Protein AF-A0A8S3QNE4-F1 (afdb_monomer_lite)

Structure (mmCIF, N/CA/C/O backbone):
data_AF-A0A8S3QNE4-F1
#
_entry.id   AF-A0A8S3QNE4-F1
#
loop_
_atom_site.group_PDB
_atom_site.id
_atom_site.type_symbol
_atom_site.label_atom_id
_atom_site.label_alt_id
_atom_site.label_comp_id
_atom_site.label_asym_id
_atom_site.label_entity_id
_atom_site.label_seq_id
_atom_site.pdbx_PDB_ins_code
_atom_site.Cartn_x
_atom_site.Cartn_y
_atom_site.Cartn_z
_atom_site.occupancy
_atom_site.B_iso_or_equiv
_atom_site.auth_seq_id
_atom_site.auth_comp_id
_atom_site.auth_asym_id
_atom_site.auth_atom_id
_atom_site.pdbx_PDB_model_num
ATOM 1 N N . MET A 1 1 ? 30.516 -30.719 -19.298 1.00 47.44 1 MET A N 1
ATOM 2 C CA . MET A 1 1 ? 30.189 -29.264 -19.268 1.00 47.44 1 MET A CA 1
ATOM 3 C C . MET A 1 1 ? 28.788 -28.913 -19.798 1.00 47.44 1 MET A C 1
ATOM 5 O O . MET A 1 1 ? 28.388 -27.773 -19.605 1.00 47.44 1 MET A O 1
ATOM 9 N N . MET A 1 2 ? 28.039 -29.810 -20.468 1.00 51.34 2 MET A N 1
ATOM 10 C CA . MET A 1 2 ? 26.638 -29.548 -20.876 1.00 51.34 2 MET A CA 1
ATOM 11 C C . MET A 1 2 ? 25.574 -30.259 -20.016 1.00 51.34 2 MET A C 1
ATOM 13 O O . MET A 1 2 ? 24.407 -29.898 -20.127 1.00 51.34 2 MET A O 1
ATOM 17 N N . GLU A 1 3 ? 25.948 -31.211 -19.156 1.00 54.97 3 GLU A N 1
ATOM 18 C CA . GLU A 1 3 ? 25.001 -31.974 -18.318 1.00 54.97 3 GLU A CA 1
ATOM 19 C C . GLU A 1 3 ? 24.454 -31.177 -17.114 1.00 54.97 3 GLU A C 1
ATOM 21 O O . GLU A 1 3 ? 23.323 -31.393 -16.688 1.00 54.97 3 GLU A O 1
ATOM 26 N N . ASP A 1 4 ? 25.169 -30.143 -16.659 1.00 56.62 4 ASP A N 1
ATOM 27 C CA . ASP A 1 4 ? 24.819 -29.363 -15.459 1.00 56.62 4 ASP A CA 1
ATOM 28 C C . ASP A 1 4 ? 24.066 -28.053 -15.740 1.00 56.62 4 ASP A C 1
ATOM 30 O O . ASP A 1 4 ? 23.982 -27.177 -14.883 1.00 56.62 4 ASP A O 1
ATOM 34 N N . LYS A 1 5 ? 23.476 -27.875 -16.931 1.00 57.50 5 LYS A N 1
ATOM 35 C CA . LYS A 1 5 ? 22.780 -26.620 -17.306 1.00 57.50 5 LYS A CA 1
ATOM 36 C C . LYS A 1 5 ? 21.652 -26.206 -16.347 1.00 57.50 5 LYS A C 1
ATOM 38 O O . LYS A 1 5 ? 21.255 -25.047 -16.344 1.00 57.50 5 LYS A O 1
ATOM 43 N N . HIS A 1 6 ? 21.123 -27.137 -15.558 1.00 60.69 6 HIS A N 1
ATOM 44 C CA . HIS A 1 6 ? 20.074 -26.879 -14.576 1.00 60.69 6 HIS A CA 1
ATOM 45 C C . HIS A 1 6 ? 20.584 -26.170 -13.305 1.00 60.69 6 HIS A C 1
ATOM 47 O O . HIS A 1 6 ? 19.787 -25.482 -12.661 1.00 60.69 6 HIS A O 1
ATOM 53 N N . LEU A 1 7 ? 21.882 -26.308 -12.989 1.00 55.88 7 LEU A N 1
ATOM 54 C CA . LEU A 1 7 ? 22.566 -25.718 -11.827 1.00 55.88 7 LEU A CA 1
ATOM 55 C C . LEU A 1 7 ? 22.978 -24.254 -12.042 1.00 55.88 7 LEU A C 1
ATOM 57 O O . LEU A 1 7 ? 23.244 -23.554 -11.069 1.00 55.88 7 LEU A O 1
ATOM 61 N N . PHE A 1 8 ? 23.026 -23.793 -13.294 1.00 56.03 8 PHE A N 1
ATOM 62 C CA . PHE A 1 8 ? 23.471 -22.448 -13.657 1.00 56.03 8 PHE A CA 1
ATOM 63 C C . PHE A 1 8 ? 22.320 -21.594 -14.197 1.00 56.03 8 PHE A C 1
ATOM 65 O O . PHE A 1 8 ? 21.415 -22.088 -14.885 1.00 56.03 8 PHE A O 1
ATOM 72 N N . ASP A 1 9 ? 22.383 -20.290 -13.928 1.00 55.72 9 ASP A N 1
ATOM 73 C CA . ASP A 1 9 ? 21.472 -19.320 -14.523 1.00 55.72 9 ASP A CA 1
ATOM 74 C C . ASP A 1 9 ? 21.904 -19.003 -15.957 1.00 55.72 9 ASP A C 1
ATOM 76 O O . ASP A 1 9 ? 22.919 -18.367 -16.228 1.00 55.72 9 ASP A O 1
ATOM 80 N N . ALA A 1 10 ? 21.141 -19.548 -16.901 1.00 56.81 10 ALA A N 1
ATOM 81 C CA . ALA A 1 10 ? 21.345 -19.376 -18.326 1.00 56.81 10 ALA A CA 1
ATOM 82 C C . ALA A 1 10 ? 20.609 -18.121 -18.825 1.00 56.81 10 ALA A C 1
ATOM 84 O O . ALA A 1 10 ? 19.445 -17.894 -18.490 1.00 56.81 10 ALA A O 1
ATOM 85 N N . LEU A 1 11 ? 21.289 -17.317 -19.646 1.00 53.50 11 LEU A N 1
ATOM 86 C CA . LEU A 1 11 ? 20.767 -16.060 -20.183 1.00 53.50 11 LEU A CA 1
ATOM 87 C C . LEU A 1 11 ? 19.646 -16.332 -21.189 1.00 53.50 11 LEU A C 1
ATOM 89 O O . LEU A 1 11 ? 19.873 -16.882 -22.265 1.00 53.50 11 LEU A O 1
ATOM 93 N N . SER A 1 12 ? 18.435 -15.880 -20.875 1.00 53.69 12 SER A N 1
ATOM 94 C CA . SER A 1 12 ? 17.264 -16.055 -21.746 1.00 53.69 12 SER A CA 1
ATOM 95 C C . SER A 1 12 ? 17.168 -15.031 -22.892 1.00 53.69 12 SER A C 1
ATOM 97 O O . SER A 1 12 ? 16.228 -15.072 -23.688 1.00 53.69 12 SER A O 1
ATOM 99 N N . ALA A 1 13 ? 18.143 -14.121 -22.946 1.00 50.84 13 ALA A N 1
ATOM 100 C CA . ALA A 1 13 ? 18.126 -12.873 -23.702 1.00 50.84 13 ALA A CA 1
ATOM 101 C C . ALA A 1 13 ? 19.105 -12.799 -24.884 1.00 50.84 13 ALA A C 1
ATOM 103 O O . ALA A 1 13 ? 19.078 -11.851 -25.662 1.00 50.84 13 ALA A O 1
ATOM 104 N N . THR A 1 14 ? 20.007 -13.771 -25.015 1.00 50.78 14 THR A N 1
ATOM 105 C CA . THR A 1 14 ? 20.996 -13.774 -26.104 1.00 50.78 14 THR A CA 1
ATOM 106 C C . THR A 1 14 ? 20.439 -14.475 -27.344 1.00 50.78 14 THR A C 1
ATOM 108 O O . THR A 1 14 ? 19.537 -15.302 -27.231 1.00 50.78 14 THR A O 1
ATOM 111 N N . TRP A 1 15 ? 20.950 -14.125 -28.532 1.00 48.97 15 TRP A N 1
ATOM 112 C CA . TRP A 1 15 ? 20.577 -14.733 -29.818 1.00 48.97 15 TRP A CA 1
ATOM 113 C C . TRP A 1 15 ? 20.455 -16.261 -29.707 1.00 48.97 15 TRP A C 1
ATOM 115 O O . TRP A 1 15 ? 21.289 -16.886 -29.056 1.00 48.97 15 TRP A O 1
ATOM 125 N N . PHE A 1 16 ? 19.473 -16.872 -30.386 1.00 53.19 16 PHE A N 1
ATOM 126 C CA . PHE A 1 16 ? 19.190 -18.324 -30.349 1.00 53.19 16 PHE A CA 1
ATOM 127 C C . PHE A 1 16 ? 20.418 -19.234 -30.578 1.00 53.19 16 PHE A C 1
ATOM 129 O O . PHE A 1 16 ? 20.392 -20.406 -30.214 1.00 53.19 16 PHE A O 1
ATOM 136 N N . ALA A 1 17 ? 21.497 -18.703 -31.161 1.00 52.44 17 ALA A N 1
ATOM 137 C CA . ALA A 1 17 ? 22.757 -19.400 -31.406 1.00 52.44 17 ALA A CA 1
ATOM 138 C C . ALA A 1 17 ? 23.763 -19.361 -30.232 1.00 52.44 17 ALA A C 1
ATOM 140 O O . ALA A 1 17 ? 24.834 -19.963 -30.321 1.00 52.44 17 ALA A O 1
ATOM 141 N N . HIS A 1 18 ? 23.476 -18.650 -29.138 1.00 61.47 18 HIS A N 1
ATOM 142 C CA . HIS A 1 18 ? 24.412 -18.506 -28.027 1.00 61.47 18 HIS A CA 1
ATOM 143 C C . HIS A 1 18 ? 24.433 -19.764 -27.146 1.00 61.47 18 HIS A C 1
ATOM 145 O O . HIS A 1 18 ? 23.400 -20.261 -26.701 1.00 61.47 18 HIS A O 1
ATOM 151 N N . ARG A 1 19 ? 25.635 -20.262 -26.826 1.00 59.56 19 ARG A N 1
ATOM 152 C CA . ARG A 1 19 ? 25.855 -21.512 -26.068 1.00 59.56 19 ARG A CA 1
ATOM 153 C C . ARG A 1 19 ? 25.148 -21.555 -24.702 1.00 59.56 19 ARG A C 1
ATOM 155 O O . ARG A 1 19 ? 24.843 -22.644 -24.212 1.00 59.56 19 ARG A O 1
ATOM 162 N N . LEU A 1 20 ? 24.908 -20.389 -24.099 1.00 58.44 20 LEU A N 1
ATOM 163 C CA . LEU A 1 20 ? 24.240 -20.223 -22.800 1.00 58.44 20 LEU A CA 1
ATOM 164 C C . LEU A 1 20 ? 22.763 -19.806 -22.912 1.00 58.44 20 LEU A C 1
ATOM 166 O O . LEU A 1 20 ? 22.166 -19.464 -21.896 1.00 58.44 20 LEU A O 1
ATOM 170 N N . TYR A 1 21 ? 22.169 -19.823 -24.108 1.00 62.41 21 TYR A N 1
ATOM 171 C CA . TYR A 1 21 ? 20.742 -19.563 -24.278 1.00 62.41 21 TYR A CA 1
ATOM 172 C C . TYR A 1 21 ? 19.909 -20.728 -23.724 1.00 62.41 21 TYR A C 1
ATOM 174 O O . TYR A 1 21 ? 20.104 -21.887 -24.101 1.00 62.41 21 TYR A O 1
ATOM 182 N N . SER A 1 22 ? 18.976 -20.429 -22.819 1.00 64.69 22 SER A N 1
ATOM 183 C CA . SER A 1 22 ? 17.986 -21.393 -22.327 1.00 64.69 22 SER A CA 1
ATOM 184 C C . SER A 1 22 ? 16.737 -20.677 -21.824 1.00 64.69 22 SER A C 1
ATOM 186 O O . SER A 1 22 ? 16.814 -19.727 -21.048 1.00 64.69 22 SER A O 1
ATOM 188 N N . THR A 1 23 ? 15.562 -21.159 -22.224 1.00 64.31 23 THR A N 1
ATOM 189 C CA . THR A 1 23 ? 14.261 -20.668 -21.739 1.00 64.31 23 THR A CA 1
ATOM 190 C C . THR A 1 23 ? 13.778 -21.391 -20.482 1.00 64.31 23 THR A C 1
ATOM 192 O O . THR A 1 23 ? 12.819 -20.940 -19.856 1.00 64.31 23 THR A O 1
ATOM 195 N N . LEU A 1 24 ? 14.465 -22.462 -20.065 1.00 63.59 24 LEU A N 1
ATOM 196 C CA . LEU A 1 24 ? 14.091 -23.302 -18.918 1.00 63.59 24 LEU A CA 1
ATOM 197 C C . LEU A 1 24 ? 14.067 -22.533 -17.584 1.00 63.59 24 LEU A C 1
ATOM 199 O O . LEU A 1 24 ? 13.388 -22.944 -16.648 1.00 63.59 24 LEU A O 1
ATOM 203 N N . ASN A 1 25 ? 14.779 -21.404 -17.497 1.00 61.66 25 ASN A N 1
ATOM 204 C CA . ASN A 1 25 ? 14.987 -20.668 -16.247 1.00 61.66 25 ASN A CA 1
ATOM 205 C C . ASN A 1 25 ? 14.071 -19.445 -16.072 1.00 61.66 25 ASN A C 1
ATOM 207 O O . ASN A 1 25 ? 14.048 -18.877 -14.985 1.00 61.66 25 ASN A O 1
ATOM 211 N N . LYS A 1 26 ? 13.281 -19.052 -17.087 1.00 57.44 26 LYS A N 1
ATOM 212 C CA . LYS A 1 26 ? 12.588 -17.743 -17.138 1.00 57.44 26 LYS A CA 1
ATOM 213 C C . LYS A 1 26 ? 11.616 -17.456 -15.982 1.00 57.44 26 LYS A C 1
ATOM 215 O O . LYS A 1 26 ? 11.228 -16.306 -15.801 1.00 57.44 26 LYS A O 1
ATOM 220 N N . LYS A 1 27 ? 11.183 -18.478 -15.236 1.00 59.25 27 LYS A N 1
ATOM 221 C CA . LYS A 1 27 ? 10.254 -18.366 -14.092 1.00 59.25 27 LYS A CA 1
ATOM 222 C C . LYS A 1 27 ? 10.535 -19.404 -12.993 1.00 59.25 27 LYS A C 1
ATOM 224 O O . LYS A 1 27 ? 9.622 -19.809 -12.279 1.00 59.25 27 LYS A O 1
ATOM 229 N N . GLY A 1 28 ? 11.775 -19.887 -12.893 1.00 58.94 28 GLY A N 1
ATOM 230 C CA . GLY A 1 28 ? 12.157 -20.866 -11.874 1.00 58.94 28 GLY A CA 1
ATOM 231 C C . GLY A 1 28 ? 12.232 -20.232 -10.484 1.00 58.94 28 GLY A C 1
ATOM 232 O O . GLY A 1 28 ? 12.817 -19.166 -10.318 1.00 58.94 28 GLY A O 1
ATOM 233 N N . VAL A 1 29 ? 11.667 -20.893 -9.471 1.00 53.25 29 VAL A N 1
ATOM 234 C CA . VAL A 1 29 ? 11.893 -20.510 -8.069 1.00 53.25 29 VAL A CA 1
ATOM 235 C C . VAL A 1 29 ? 13.399 -20.578 -7.790 1.00 53.25 29 VAL A C 1
ATOM 237 O O . VAL A 1 29 ? 14.035 -21.566 -8.156 1.00 53.25 29 VAL A O 1
ATOM 240 N N . ARG A 1 30 ? 13.951 -19.552 -7.121 1.00 51.47 30 ARG A N 1
ATOM 241 C CA . ARG A 1 30 ? 15.375 -19.454 -6.731 1.00 51.47 30 ARG A CA 1
ATOM 242 C C . ARG A 1 30 ? 16.360 -19.148 -7.879 1.00 51.47 30 ARG A C 1
ATOM 244 O O . ARG A 1 30 ? 17.552 -19.364 -7.690 1.00 51.47 30 ARG A O 1
ATOM 251 N N . LYS A 1 31 ? 15.868 -18.651 -9.022 1.00 66.69 31 LYS A N 1
ATOM 252 C CA . LYS A 1 31 ? 16.671 -18.181 -10.169 1.00 66.69 31 LYS A CA 1
ATOM 253 C C . LYS A 1 31 ? 16.551 -16.672 -10.356 1.00 66.69 31 LYS A C 1
ATOM 255 O O . LYS A 1 31 ? 15.494 -16.109 -10.050 1.00 66.69 31 LYS A O 1
ATOM 260 N N . ASP A 1 32 ? 17.605 -16.039 -10.863 1.00 68.25 32 ASP A N 1
ATOM 261 C CA . ASP A 1 32 ? 17.614 -14.592 -11.060 1.00 68.25 32 ASP A CA 1
ATOM 262 C C . ASP A 1 32 ? 16.611 -14.168 -12.136 1.00 68.25 32 ASP A C 1
ATOM 264 O O . ASP A 1 32 ? 16.528 -14.723 -13.237 1.00 68.25 32 ASP A O 1
ATOM 268 N N . LYS A 1 33 ? 15.803 -13.164 -11.792 1.00 66.50 33 LYS A N 1
ATOM 269 C CA . LYS A 1 33 ? 14.794 -12.616 -12.689 1.00 66.50 33 LYS A CA 1
ATOM 270 C C . LYS A 1 33 ? 15.457 -11.636 -13.649 1.00 66.50 33 LYS A C 1
ATOM 272 O O . LYS A 1 33 ? 15.934 -10.582 -13.242 1.00 66.50 33 LYS A O 1
ATOM 277 N N . ASP A 1 34 ? 15.404 -11.963 -14.930 1.00 68.62 34 ASP A N 1
ATOM 278 C CA . ASP A 1 34 ? 15.811 -11.063 -16.003 1.00 68.62 34 ASP A CA 1
ATOM 279 C C . ASP A 1 34 ? 14.753 -9.955 -16.187 1.00 68.62 34 ASP A C 1
ATOM 281 O O . ASP A 1 34 ? 13.682 -10.178 -16.755 1.00 68.62 34 ASP A O 1
ATOM 285 N N . GLU A 1 35 ? 15.016 -8.778 -15.613 1.00 71.25 35 GLU A N 1
ATOM 286 C CA . GLU A 1 35 ? 14.085 -7.638 -15.565 1.00 71.25 35 GLU A CA 1
ATOM 287 C C . GLU A 1 35 ? 13.919 -6.925 -16.917 1.00 71.25 35 GLU A C 1
ATOM 289 O O . GLU A 1 35 ? 12.838 -6.391 -17.183 1.00 71.25 35 GLU A O 1
ATOM 294 N N . THR A 1 36 ? 14.965 -6.912 -17.748 1.00 71.19 36 THR A N 1
ATOM 295 C CA . THR A 1 36 ? 15.044 -6.161 -19.017 1.00 71.19 36 THR A CA 1
ATOM 296 C C . THR A 1 36 ? 15.270 -7.064 -20.226 1.00 71.19 36 THR A C 1
ATOM 298 O O . THR A 1 36 ? 15.633 -6.580 -21.295 1.00 71.19 36 THR A O 1
ATOM 301 N N . HIS A 1 37 ? 15.059 -8.377 -20.079 1.00 72.88 37 HIS A N 1
ATOM 302 C CA . HIS A 1 37 ? 15.294 -9.367 -21.134 1.00 72.88 37 HIS A CA 1
ATOM 303 C C . HIS A 1 37 ? 16.703 -9.236 -21.738 1.00 72.88 37 HIS A C 1
ATOM 305 O O . HIS A 1 37 ? 16.867 -9.265 -22.956 1.00 72.88 37 HIS A O 1
ATOM 311 N N . GLY A 1 38 ? 17.702 -9.041 -20.869 1.00 71.75 38 GLY A N 1
ATOM 312 C CA . GLY A 1 38 ? 19.122 -8.860 -21.183 1.00 71.75 38 GLY A CA 1
ATOM 313 C C . GLY A 1 38 ? 19.492 -7.595 -21.953 1.00 71.75 38 GLY A C 1
ATOM 314 O O . GLY A 1 38 ? 20.613 -7.512 -22.456 1.00 71.75 38 GLY A O 1
ATOM 315 N N . ILE A 1 39 ? 18.600 -6.605 -22.025 1.00 81.38 39 ILE A N 1
ATOM 316 C CA . ILE A 1 39 ? 18.944 -5.263 -22.501 1.00 81.38 39 ILE A CA 1
ATOM 317 C C . ILE A 1 39 ? 19.727 -4.535 -21.395 1.00 81.38 39 ILE A C 1
ATOM 319 O O . ILE A 1 39 ? 19.263 -4.509 -20.247 1.00 81.38 39 ILE A O 1
ATOM 323 N N . PRO A 1 40 ? 20.898 -3.938 -21.700 1.00 83.94 40 PRO A N 1
ATOM 324 C CA . PRO A 1 40 ? 21.673 -3.200 -20.712 1.00 83.94 40 PRO A CA 1
ATOM 325 C C . PRO A 1 40 ? 20.897 -1.977 -20.213 1.00 83.94 40 PRO A C 1
ATOM 327 O O . PRO A 1 40 ? 20.359 -1.192 -20.996 1.00 83.94 40 PRO A O 1
ATOM 330 N N . ILE A 1 41 ? 20.859 -1.816 -18.891 1.00 87.81 41 ILE A N 1
ATOM 331 C CA . ILE A 1 41 ? 20.285 -0.638 -18.238 1.00 87.81 41 ILE A CA 1
ATOM 332 C C . ILE A 1 41 ? 21.240 0.537 -18.461 1.00 87.81 41 ILE A C 1
ATOM 334 O O . ILE A 1 41 ? 22.433 0.421 -18.182 1.00 87.81 41 ILE A O 1
ATOM 338 N N . GLN A 1 42 ? 20.713 1.652 -18.963 1.00 88.31 42 GLN A N 1
ATOM 339 C CA . GLN A 1 42 ? 21.474 2.885 -19.172 1.00 88.31 42 GLN A CA 1
ATOM 340 C C . GLN A 1 42 ? 21.512 3.720 -17.893 1.00 88.31 42 GLN A C 1
ATOM 342 O O . GLN A 1 42 ? 22.578 4.168 -17.481 1.00 88.31 42 GLN A O 1
ATOM 347 N N . GLU A 1 43 ? 20.363 3.874 -17.231 1.00 86.38 43 GLU A N 1
ATOM 348 C CA . GLU A 1 43 ? 20.257 4.624 -15.981 1.00 86.38 43 GLU A CA 1
ATOM 349 C C . GLU A 1 43 ? 19.373 3.894 -14.972 1.00 86.38 43 GLU A C 1
ATOM 351 O O . GLU A 1 43 ? 18.357 3.285 -15.319 1.00 86.38 43 GLU A O 1
ATOM 356 N N . PHE A 1 44 ? 19.763 3.973 -13.701 1.00 88.19 44 PHE A N 1
ATOM 357 C CA . PHE A 1 44 ? 19.016 3.419 -12.580 1.00 88.19 44 PHE A CA 1
ATOM 358 C C . PHE A 1 44 ? 18.980 4.421 -11.430 1.00 88.19 44 PHE A C 1
ATOM 360 O O . PHE A 1 44 ? 20.021 4.860 -10.941 1.00 88.19 44 PHE A O 1
ATOM 367 N N . VAL A 1 45 ? 17.773 4.721 -10.955 1.00 81.75 45 VAL A N 1
ATOM 368 C CA . VAL A 1 45 ? 17.546 5.525 -9.753 1.00 81.75 45 VAL A CA 1
ATOM 369 C C . VAL A 1 45 ? 16.725 4.697 -8.776 1.00 81.75 45 VAL A C 1
ATOM 371 O O . VAL A 1 45 ? 15.546 4.430 -9.007 1.00 81.75 45 VAL A O 1
ATOM 374 N N . GLY A 1 46 ? 17.352 4.279 -7.676 1.00 85.06 46 GLY A N 1
ATOM 375 C CA . GLY A 1 46 ? 16.711 3.531 -6.598 1.00 85.06 46 GLY A CA 1
ATOM 376 C C . GLY A 1 46 ? 16.564 4.386 -5.346 1.00 85.06 46 GLY A C 1
ATOM 377 O O . GLY A 1 46 ? 17.554 4.890 -4.826 1.00 85.06 46 GLY A O 1
ATOM 378 N N . LEU A 1 47 ? 15.336 4.522 -4.843 1.00 72.25 47 LEU A N 1
ATOM 379 C CA . LEU A 1 47 ? 15.060 5.240 -3.595 1.00 72.25 47 LEU A CA 1
ATOM 380 C C . LEU A 1 47 ? 14.951 4.270 -2.417 1.00 72.25 47 LEU A C 1
ATOM 382 O O . LEU A 1 47 ? 15.607 4.436 -1.391 1.00 72.25 47 LEU A O 1
ATOM 386 N N . LYS A 1 48 ? 14.098 3.249 -2.558 1.00 68.56 48 LYS A N 1
ATOM 387 C CA . LYS A 1 48 ? 13.799 2.240 -1.530 1.00 68.56 48 LYS A CA 1
ATOM 388 C C . LYS A 1 48 ? 13.492 0.894 -2.185 1.00 68.56 48 LYS A C 1
ATOM 390 O O . LYS A 1 48 ? 13.321 0.798 -3.400 1.00 68.56 48 LYS A O 1
ATOM 395 N N . SER A 1 49 ? 13.400 -0.166 -1.379 1.00 59.47 49 SER A N 1
ATOM 396 C CA . SER A 1 49 ? 12.960 -1.477 -1.871 1.00 59.47 49 SER A CA 1
ATOM 397 C C . SER A 1 49 ? 11.614 -1.338 -2.597 1.00 59.47 49 SER A C 1
ATOM 399 O O . SER A 1 49 ? 10.666 -0.800 -2.030 1.00 59.47 49 SER A O 1
ATOM 401 N N . LYS A 1 50 ? 11.547 -1.794 -3.856 1.00 66.50 50 LYS A N 1
ATOM 402 C CA . LYS A 1 50 ? 10.380 -1.652 -4.754 1.00 66.50 50 LYS A CA 1
ATOM 403 C C . LYS A 1 50 ? 9.995 -0.193 -5.102 1.00 66.50 50 LYS A C 1
ATOM 405 O O . LYS A 1 50 ? 8.863 0.054 -5.502 1.00 66.50 50 LYS A O 1
ATOM 410 N N . MET A 1 51 ? 10.924 0.758 -4.983 1.00 76.62 51 MET A N 1
ATOM 411 C CA . MET A 1 51 ? 10.764 2.145 -5.432 1.00 76.62 51 MET A CA 1
ATOM 412 C C . MET A 1 51 ? 11.980 2.557 -6.263 1.00 76.62 51 MET A C 1
ATOM 414 O O . MET A 1 51 ? 13.013 2.960 -5.721 1.00 76.62 51 MET A O 1
ATOM 418 N N . TYR A 1 52 ? 11.870 2.387 -7.576 1.00 81.06 52 TYR A N 1
ATOM 419 C CA . TYR A 1 52 ? 12.960 2.627 -8.512 1.00 81.06 52 TYR A CA 1
ATOM 420 C C . TYR A 1 52 ? 12.444 3.003 -9.904 1.00 81.06 52 TYR A C 1
ATOM 422 O O . TYR A 1 52 ? 11.348 2.599 -10.300 1.00 81.06 52 TYR A O 1
ATOM 430 N N . SER A 1 53 ? 13.261 3.742 -10.651 1.00 85.88 53 SER A N 1
ATOM 431 C CA . SER A 1 53 ? 13.115 3.930 -12.096 1.00 85.88 53 SER A CA 1
ATOM 432 C C . SER A 1 53 ? 14.337 3.358 -12.805 1.00 85.88 53 SER A C 1
ATOM 434 O O . SER A 1 53 ? 15.464 3.523 -12.330 1.00 85.88 53 SER A O 1
ATOM 436 N N . LEU A 1 54 ? 14.109 2.662 -13.916 1.00 89.62 54 LEU A N 1
ATOM 437 C CA . LEU A 1 54 ? 15.162 2.163 -14.794 1.00 89.62 54 LEU A CA 1
ATOM 438 C C . LEU A 1 54 ? 14.892 2.572 -16.240 1.00 89.62 54 LEU A C 1
ATOM 440 O O . LEU A 1 54 ? 13.768 2.439 -16.730 1.00 89.62 54 LEU A O 1
ATOM 444 N N . ILE A 1 55 ? 15.937 3.068 -16.898 1.00 87.56 55 ILE A N 1
ATOM 445 C CA . ILE A 1 55 ? 15.933 3.504 -18.294 1.00 87.56 55 ILE A CA 1
ATOM 446 C C . ILE A 1 55 ? 16.803 2.537 -19.097 1.00 87.56 55 ILE A C 1
ATOM 448 O O . ILE A 1 55 ? 17.928 2.221 -18.705 1.00 87.56 55 ILE A O 1
ATOM 452 N N . TYR A 1 56 ? 16.275 2.046 -20.212 1.00 89.50 56 TYR A N 1
ATOM 453 C CA . TYR A 1 56 ? 16.944 1.108 -21.113 1.00 89.50 56 TYR A CA 1
ATOM 454 C C . TYR A 1 56 ? 16.529 1.378 -22.561 1.00 89.50 56 TYR A C 1
ATOM 456 O O . TYR A 1 56 ? 15.513 2.023 -22.812 1.00 89.50 56 TYR A O 1
ATOM 464 N N . GLU A 1 57 ? 17.310 0.892 -23.523 1.00 89.62 57 GLU A N 1
ATOM 465 C CA . GLU A 1 57 ? 17.035 1.093 -24.948 1.00 89.62 57 GLU A CA 1
ATOM 466 C C . GLU A 1 57 ? 16.573 -0.208 -25.605 1.00 89.62 57 GLU A C 1
ATOM 468 O O . GLU A 1 57 ? 17.349 -1.146 -25.781 1.00 89.62 57 GLU A O 1
ATOM 473 N N . GLU A 1 58 ? 15.304 -0.255 -26.008 1.00 85.94 58 GLU A N 1
ATOM 474 C CA . GLU A 1 58 ? 14.721 -1.380 -26.735 1.00 85.94 58 GLU A CA 1
ATOM 475 C C . GLU A 1 58 ? 14.342 -0.928 -28.151 1.00 85.94 58 GLU A C 1
ATOM 477 O O . GLU A 1 58 ? 13.620 0.049 -28.340 1.00 85.94 58 GLU A O 1
ATOM 482 N N . ASN A 1 59 ? 14.837 -1.621 -29.184 1.00 86.38 59 ASN A N 1
ATOM 483 C CA . ASN A 1 59 ? 14.534 -1.314 -30.592 1.00 86.38 59 ASN A CA 1
ATOM 484 C C . ASN A 1 59 ? 14.800 0.156 -31.002 1.00 86.38 59 ASN A C 1
ATOM 486 O O . ASN A 1 59 ? 14.010 0.747 -31.744 1.00 86.38 59 ASN A O 1
ATOM 490 N N . LYS A 1 60 ? 15.916 0.744 -30.539 1.00 86.19 60 LYS A N 1
A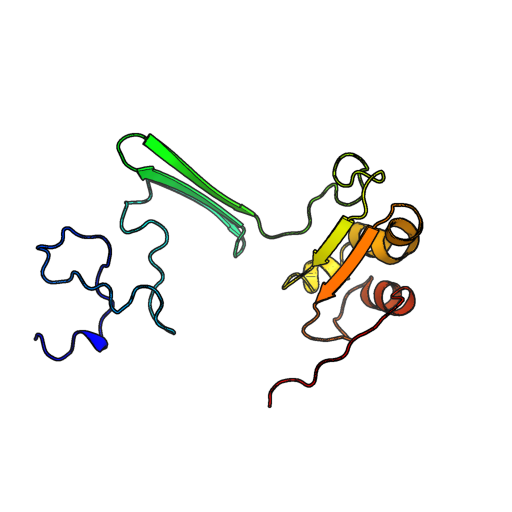TOM 491 C CA . LYS A 1 60 ? 16.294 2.160 -30.749 1.00 86.19 60 LYS A CA 1
ATOM 492 C C . LYS A 1 60 ? 15.333 3.181 -30.126 1.00 86.19 60 LYS A C 1
ATOM 494 O O . LYS A 1 60 ? 15.276 4.332 -30.561 1.00 86.19 60 LYS A O 1
ATOM 499 N N . LYS A 1 61 ? 14.538 2.765 -29.139 1.00 85.69 61 LYS A N 1
ATOM 500 C CA . LYS A 1 61 ? 13.672 3.646 -28.356 1.00 85.69 61 LYS A CA 1
ATOM 501 C C . LYS A 1 61 ? 14.090 3.602 -26.898 1.00 85.69 61 LYS A C 1
ATOM 503 O O . LYS A 1 61 ? 14.313 2.530 -26.342 1.00 85.69 61 LYS A O 1
ATOM 508 N N . LEU A 1 62 ? 14.159 4.782 -26.291 1.00 86.44 62 LEU A N 1
ATOM 509 C CA . LEU A 1 62 ? 14.361 4.921 -24.859 1.00 86.44 62 LEU A CA 1
ATOM 510 C C . LEU A 1 62 ? 13.072 4.497 -24.142 1.00 86.44 62 LEU A C 1
ATOM 512 O O . LEU A 1 62 ? 12.002 5.060 -24.387 1.00 86.44 62 LEU A O 1
ATOM 516 N N . CYS A 1 63 ? 13.173 3.496 -23.280 1.00 83.81 63 CYS A N 1
ATOM 517 C CA . CYS A 1 63 ? 12.077 2.965 -22.488 1.00 83.81 63 CYS A CA 1
ATOM 518 C C . CYS A 1 63 ? 12.357 3.220 -21.009 1.00 83.81 63 CYS A C 1
ATOM 520 O O . CYS A 1 63 ? 13.470 3.016 -20.530 1.00 83.81 63 CYS A O 1
ATOM 522 N N . GLU A 1 64 ? 11.329 3.642 -20.276 1.00 87.88 64 GLU A N 1
ATOM 523 C CA . GLU A 1 64 ? 11.406 3.872 -18.838 1.00 87.88 64 GLU A CA 1
ATOM 524 C C . GLU A 1 64 ? 10.433 2.938 -18.119 1.00 87.88 64 GLU A C 1
ATOM 526 O O . GLU A 1 64 ? 9.251 2.855 -18.463 1.00 87.88 64 GLU A O 1
ATOM 531 N N . LYS A 1 65 ? 10.922 2.240 -17.095 1.00 82.62 65 LYS A N 1
ATOM 532 C CA . LYS A 1 65 ? 10.099 1.427 -16.202 1.00 82.62 65 LYS A CA 1
ATOM 533 C C . LYS A 1 65 ? 10.162 2.013 -14.800 1.00 82.62 65 LYS A C 1
ATOM 535 O O . LYS A 1 65 ? 11.200 1.962 -14.144 1.00 82.62 65 LYS A O 1
ATOM 540 N N . LYS A 1 66 ? 9.017 2.512 -14.334 1.00 83.00 66 LYS A N 1
ATOM 541 C CA . LYS A 1 66 ? 8.830 3.003 -12.966 1.00 83.00 66 LYS A CA 1
ATOM 542 C C . LYS A 1 66 ? 8.137 1.945 -12.132 1.00 83.00 66 LYS A C 1
ATOM 544 O O . LYS A 1 66 ? 7.060 1.472 -12.487 1.00 83.00 66 LYS A O 1
ATOM 549 N N . THR A 1 67 ? 8.732 1.631 -10.994 1.00 78.88 67 THR A N 1
ATOM 550 C CA . THR A 1 67 ? 8.077 0.883 -9.929 1.00 78.88 67 THR A CA 1
ATOM 551 C C . THR A 1 67 ? 7.980 1.814 -8.736 1.00 78.88 67 THR A C 1
ATOM 553 O O . THR A 1 67 ? 9.001 2.190 -8.166 1.00 78.88 67 THR A O 1
ATOM 556 N N . ALA A 1 68 ? 6.763 2.192 -8.357 1.00 72.12 68 ALA A N 1
ATOM 557 C CA . ALA A 1 68 ? 6.500 2.960 -7.150 1.00 72.12 68 ALA A CA 1
ATOM 558 C C . ALA A 1 68 ? 5.603 2.124 -6.239 1.00 72.12 68 ALA A C 1
ATOM 560 O O . ALA A 1 68 ? 4.411 1.971 -6.497 1.00 72.12 68 ALA A O 1
ATOM 561 N N . LYS A 1 69 ? 6.192 1.530 -5.199 1.00 69.44 69 LYS A N 1
ATOM 562 C CA . LYS A 1 69 ? 5.437 0.867 -4.137 1.00 69.44 69 LYS A CA 1
ATOM 563 C C . LYS A 1 69 ? 5.203 1.847 -2.988 1.00 69.44 69 LYS A C 1
ATOM 565 O O . LYS A 1 69 ? 6.163 2.394 -2.450 1.00 69.44 69 LYS A O 1
ATOM 570 N N . GLY A 1 70 ? 3.943 2.027 -2.607 1.00 67.88 70 GLY A N 1
ATOM 571 C CA . GLY A 1 70 ? 3.522 2.886 -1.503 1.00 67.88 70 GLY A CA 1
ATOM 572 C C . GLY A 1 70 ? 2.034 3.210 -1.589 1.00 67.88 70 GLY A C 1
ATOM 573 O O . GLY A 1 70 ? 1.362 2.801 -2.537 1.00 67.88 70 GLY A O 1
ATOM 574 N N . LEU A 1 71 ? 1.529 3.932 -0.591 1.00 72.00 71 LEU A N 1
ATOM 575 C CA . LEU A 1 71 ? 0.196 4.527 -0.644 1.00 72.00 71 LEU A CA 1
ATOM 576 C C . LEU A 1 71 ? 0.257 5.801 -1.502 1.00 72.00 71 LEU A C 1
ATOM 578 O O . LEU A 1 71 ? 1.220 6.557 -1.361 1.00 72.00 71 LEU A O 1
ATOM 582 N N . PRO A 1 72 ? -0.713 6.047 -2.397 1.00 72.06 72 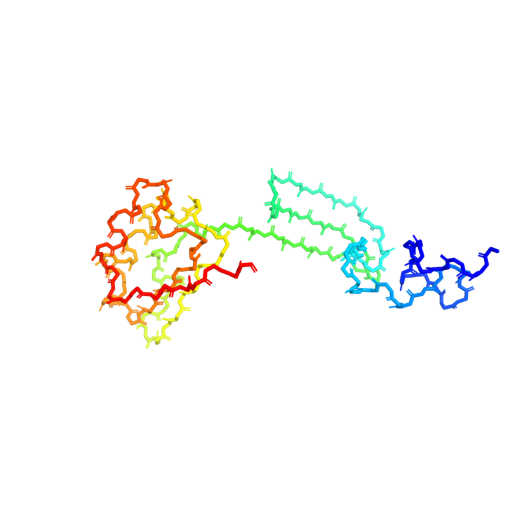PRO A N 1
ATOM 583 C CA . PRO A 1 72 ? -0.784 7.315 -3.110 1.00 72.06 72 PRO A CA 1
ATOM 584 C C . PRO A 1 72 ? -1.084 8.443 -2.114 1.00 72.06 72 PRO A C 1
ATOM 586 O O . PRO A 1 72 ? -1.924 8.283 -1.232 1.00 72.06 72 PRO A O 1
ATOM 589 N N . GLU A 1 73 ? -0.402 9.580 -2.260 1.00 68.38 73 GLU A N 1
ATOM 590 C CA . GLU A 1 73 ? -0.537 10.728 -1.344 1.00 68.38 73 GLU A CA 1
ATOM 591 C C . GLU A 1 73 ? -1.952 11.335 -1.364 1.00 68.38 73 GLU A C 1
ATOM 593 O O . GLU A 1 73 ? -2.409 11.864 -0.360 1.00 68.38 73 GLU A O 1
ATOM 598 N N . ASN A 1 74 ? -2.681 11.169 -2.473 1.00 70.00 74 ASN A N 1
ATOM 599 C CA . ASN A 1 74 ? -4.016 11.736 -2.686 1.00 70.00 74 ASN A CA 1
ATOM 600 C C . ASN A 1 74 ? -5.124 10.673 -2.614 1.00 70.00 74 ASN A C 1
ATOM 602 O O . ASN A 1 74 ? -6.112 10.743 -3.341 1.00 70.00 74 ASN A O 1
ATOM 606 N N . LEU A 1 75 ? -4.961 9.648 -1.772 1.00 71.50 75 LEU A N 1
ATOM 607 C CA . LEU A 1 75 ? -5.934 8.552 -1.663 1.00 71.50 75 LEU A CA 1
ATOM 608 C C . LEU A 1 75 ? -7.338 9.043 -1.242 1.00 71.50 75 LEU A C 1
ATOM 610 O O . LEU A 1 75 ? -8.337 8.420 -1.597 1.00 71.50 75 LEU A O 1
ATOM 614 N N . ASN A 1 76 ? -7.400 10.173 -0.531 1.00 67.81 76 ASN A N 1
ATOM 615 C CA . ASN A 1 76 ? -8.637 10.804 -0.070 1.00 67.81 76 ASN A CA 1
ATOM 616 C C . ASN A 1 76 ? -9.171 11.900 -1.006 1.00 67.81 76 ASN A C 1
ATOM 618 O O . ASN A 1 76 ? -10.230 12.459 -0.714 1.00 67.81 76 ASN A O 1
ATOM 622 N N . ASP A 1 77 ? -8.513 12.189 -2.131 1.00 71.75 77 ASP A N 1
ATOM 623 C CA . ASP A 1 77 ? -9.045 13.145 -3.102 1.00 71.75 77 ASP A CA 1
ATOM 624 C C . ASP A 1 77 ? -10.112 12.508 -3.997 1.00 71.75 77 ASP A C 1
ATOM 626 O O . ASP A 1 77 ? -9.924 11.435 -4.576 1.00 71.75 77 ASP A O 1
ATOM 630 N N . ASP A 1 78 ? -11.195 13.250 -4.224 1.00 67.38 78 ASP A N 1
ATOM 631 C CA . ASP A 1 78 ? -12.263 12.875 -5.162 1.00 67.38 78 ASP A CA 1
ATOM 632 C C . ASP A 1 78 ? -11.767 12.813 -6.622 1.00 67.38 78 ASP A C 1
ATOM 634 O O . ASP A 1 78 ? -12.422 12.245 -7.493 1.00 67.38 78 ASP A O 1
ATOM 638 N N . SER A 1 79 ? -10.586 13.379 -6.905 1.00 66.62 79 SER A N 1
ATOM 639 C CA . SER A 1 79 ? -9.917 13.246 -8.206 1.00 66.62 79 SER A CA 1
ATOM 640 C C . SER A 1 79 ? -9.354 11.841 -8.444 1.00 66.62 79 SER A C 1
ATOM 642 O O . SER A 1 79 ? -9.218 11.421 -9.594 1.00 66.62 79 SER A O 1
ATOM 644 N N . PHE A 1 80 ? -9.041 11.112 -7.368 1.00 68.62 80 PHE A N 1
ATOM 645 C CA . PHE A 1 80 ? -8.520 9.751 -7.425 1.00 68.62 80 PHE A CA 1
ATOM 646 C C . PHE A 1 80 ? -9.648 8.712 -7.420 1.00 68.62 80 PHE A C 1
ATOM 648 O O . PHE A 1 80 ? -9.535 7.677 -8.077 1.00 68.62 80 PHE A O 1
ATOM 655 N N . ILE A 1 81 ? -10.746 8.997 -6.710 1.00 69.94 81 ILE A N 1
ATOM 656 C CA . ILE A 1 81 ? -11.896 8.099 -6.567 1.00 69.94 81 ILE A CA 1
ATOM 657 C C . ILE A 1 81 ? -13.161 8.806 -7.050 1.00 69.94 81 ILE A C 1
ATOM 659 O O . ILE A 1 81 ? -13.747 9.629 -6.347 1.00 69.94 81 ILE A O 1
ATOM 663 N N . ASP A 1 82 ? -13.623 8.433 -8.242 1.00 69.31 82 ASP A N 1
ATOM 664 C CA . ASP A 1 82 ? -14.888 8.931 -8.773 1.00 69.31 82 ASP A CA 1
ATOM 665 C C . ASP A 1 82 ? -16.069 8.295 -8.025 1.00 69.31 82 ASP A C 1
ATOM 667 O O . ASP A 1 82 ? -16.470 7.162 -8.297 1.00 69.31 82 ASP A O 1
ATOM 671 N N . SER A 1 83 ? -16.657 9.060 -7.105 1.00 71.44 83 SER A N 1
ATOM 672 C CA . SER A 1 83 ? -17.782 8.629 -6.260 1.00 71.44 83 SER A CA 1
ATOM 673 C C . SER A 1 83 ? -19.052 8.263 -7.048 1.00 71.44 83 SER A C 1
ATOM 675 O O . SER A 1 83 ? -19.991 7.702 -6.481 1.00 71.44 83 SER A O 1
ATOM 677 N N . ARG A 1 84 ? -19.114 8.552 -8.358 1.00 73.06 84 ARG A N 1
ATOM 678 C CA . ARG A 1 84 ? -20.230 8.140 -9.227 1.00 73.06 84 ARG A CA 1
ATOM 679 C C . ARG A 1 84 ? -20.256 6.633 -9.479 1.00 73.06 84 ARG A C 1
ATOM 681 O O . ARG A 1 84 ? -21.319 6.104 -9.800 1.00 73.06 84 ARG A O 1
ATOM 688 N N . TYR A 1 85 ? -19.123 5.944 -9.336 1.00 77.56 85 TYR A N 1
ATOM 689 C CA . TYR A 1 85 ? -19.000 4.521 -9.644 1.00 77.56 85 TYR A CA 1
ATOM 690 C C . TYR A 1 85 ? -18.544 3.712 -8.427 1.00 77.56 85 TYR A C 1
ATOM 692 O O . TYR A 1 85 ? -17.666 4.158 -7.687 1.00 77.56 85 TYR A O 1
ATOM 700 N N . PRO A 1 86 ? -19.097 2.500 -8.231 1.00 79.31 86 PRO A N 1
ATOM 701 C CA . PRO A 1 86 ? -18.672 1.630 -7.148 1.00 79.31 86 PRO A CA 1
ATOM 702 C C . PRO A 1 86 ? -17.222 1.208 -7.370 1.00 79.31 86 PRO A C 1
ATOM 704 O O . PRO A 1 86 ? -16.900 0.561 -8.367 1.00 79.31 86 PRO A O 1
ATOM 707 N N . SER A 1 87 ? -16.356 1.577 -6.433 1.00 79.94 87 SER A N 1
ATOM 708 C CA . SER A 1 87 ? -14.917 1.336 -6.522 1.00 79.94 87 SER A CA 1
ATOM 709 C C . SER A 1 87 ? -14.463 0.388 -5.415 1.00 79.94 87 SER A C 1
ATOM 711 O O . SER A 1 87 ? -14.967 0.440 -4.295 1.00 79.94 87 SER A O 1
ATOM 713 N N . LEU A 1 88 ? -13.504 -0.489 -5.717 1.00 83.00 88 LEU A N 1
ATOM 714 C CA . LEU A 1 88 ? -12.889 -1.397 -4.747 1.00 83.00 88 LEU A CA 1
ATOM 715 C C . LEU A 1 88 ? -11.387 -1.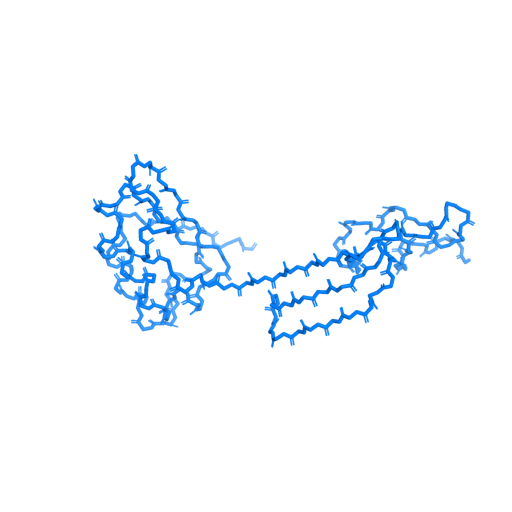122 -4.669 1.00 83.00 88 LEU A C 1
ATOM 717 O O . LEU A 1 88 ? -10.672 -1.288 -5.656 1.00 83.00 88 LEU A O 1
ATOM 721 N N . ILE A 1 89 ? -10.908 -0.757 -3.483 1.00 83.56 89 ILE A N 1
ATOM 722 C CA . ILE A 1 89 ? -9.485 -0.595 -3.184 1.00 83.56 89 ILE A CA 1
ATOM 723 C C . ILE A 1 89 ? -9.005 -1.815 -2.411 1.00 83.56 89 ILE A C 1
ATOM 725 O O . ILE A 1 89 ? -9.539 -2.141 -1.352 1.00 83.56 89 ILE A O 1
ATOM 729 N N . ILE A 1 90 ? -7.964 -2.468 -2.929 1.00 85.06 90 ILE A N 1
ATOM 730 C CA . ILE A 1 90 ? -7.299 -3.589 -2.263 1.00 85.06 90 ILE A CA 1
ATOM 731 C C . ILE A 1 90 ? -5.878 -3.166 -1.899 1.00 85.06 90 ILE A C 1
ATOM 733 O O . ILE A 1 90 ? -5.061 -2.873 -2.769 1.00 85.06 90 ILE A O 1
ATOM 737 N N . LEU A 1 91 ? -5.585 -3.150 -0.601 1.00 84.88 91 LEU A N 1
ATOM 738 C CA . LEU A 1 91 ? -4.274 -2.826 -0.050 1.00 84.88 91 LEU A CA 1
ATOM 739 C C . LEU A 1 91 ? -3.559 -4.127 0.332 1.00 84.88 91 LEU A C 1
ATOM 741 O O . LEU A 1 91 ? -3.832 -4.698 1.390 1.00 84.88 91 LEU A O 1
ATOM 745 N N . ASP A 1 92 ? -2.652 -4.587 -0.532 1.00 83.31 92 ASP A N 1
ATOM 746 C CA . ASP A 1 92 ? -1.843 -5.799 -0.336 1.00 83.31 92 ASP A CA 1
ATOM 747 C C . ASP A 1 92 ? -0.372 -5.467 -0.027 1.00 83.31 92 ASP A C 1
ATOM 749 O O . ASP A 1 92 ? 0.174 -4.484 -0.525 1.00 83.31 92 ASP A O 1
ATOM 753 N N . ASP A 1 93 ? 0.288 -6.285 0.799 1.00 72.00 93 ASP A N 1
ATOM 754 C CA . ASP A 1 93 ? 1.729 -6.199 1.118 1.00 72.00 93 ASP A CA 1
ATOM 755 C C . ASP A 1 93 ? 2.208 -4.809 1.631 1.00 72.00 93 ASP A C 1
ATOM 757 O O . ASP A 1 93 ? 3.399 -4.480 1.564 1.00 72.00 93 ASP A O 1
ATOM 761 N N . LEU A 1 94 ? 1.284 -3.980 2.142 1.00 75.06 94 LEU A N 1
ATOM 762 C CA . LEU A 1 94 ? 1.503 -2.595 2.603 1.00 75.06 94 LEU A CA 1
ATOM 763 C C . LEU A 1 94 ? 1.138 -2.381 4.084 1.00 75.06 94 LEU A C 1
ATOM 765 O O . LEU A 1 94 ? 0.912 -1.257 4.516 1.00 75.06 94 LEU A O 1
ATOM 769 N N . MET A 1 95 ? 1.116 -3.439 4.902 1.00 76.19 95 MET A N 1
ATOM 770 C CA . MET A 1 95 ? 0.702 -3.372 6.316 1.00 76.19 95 MET A CA 1
ATOM 771 C C . MET A 1 95 ? 1.353 -2.230 7.109 1.00 76.19 95 MET A C 1
ATOM 773 O O . MET A 1 95 ? 0.672 -1.555 7.874 1.00 76.19 95 MET A O 1
ATOM 777 N N . ARG A 1 96 ? 2.670 -2.020 6.982 1.00 76.69 96 ARG A N 1
ATOM 778 C CA . ARG A 1 96 ? 3.367 -0.979 7.761 1.00 76.69 96 ARG A CA 1
ATOM 779 C C . ARG A 1 96 ? 2.955 0.426 7.345 1.00 76.69 96 ARG A C 1
ATOM 781 O O . ARG A 1 96 ? 2.827 1.285 8.210 1.00 76.69 96 ARG A O 1
ATOM 788 N N . ASP A 1 97 ? 2.748 0.633 6.055 1.00 80.00 97 ASP A N 1
ATOM 789 C CA . ASP A 1 97 ? 2.378 1.937 5.516 1.00 80.00 97 ASP A CA 1
ATOM 790 C C . ASP A 1 97 ? 0.905 2.223 5.832 1.00 80.00 97 ASP A C 1
ATOM 792 O O . ASP A 1 97 ? 0.572 3.298 6.316 1.00 80.00 97 ASP A O 1
ATOM 796 N N . VAL A 1 98 ? 0.044 1.210 5.702 1.00 80.38 98 VAL A N 1
ATOM 797 C CA . VAL A 1 98 ? -1.383 1.275 6.044 1.00 80.38 98 VAL A CA 1
ATOM 798 C C . VAL A 1 98 ? -1.609 1.569 7.525 1.00 80.38 98 VAL A C 1
ATOM 800 O O . VAL A 1 98 ? -2.349 2.477 7.874 1.00 80.38 98 VAL A O 1
ATOM 803 N N . THR A 1 99 ? -0.941 0.838 8.417 1.00 80.94 99 THR A N 1
ATOM 804 C CA . THR A 1 99 ? -1.187 0.933 9.870 1.00 80.94 99 THR A CA 1
ATOM 805 C C . THR A 1 99 ? -0.665 2.222 10.509 1.00 80.94 99 THR A C 1
ATOM 807 O O . THR A 1 99 ? -0.979 2.499 11.672 1.00 80.94 99 THR A O 1
ATOM 810 N N . ASN A 1 100 ? 0.134 2.999 9.772 1.00 82.44 100 ASN A N 1
ATOM 811 C CA . ASN A 1 100 ? 0.674 4.288 10.204 1.00 82.44 100 ASN A CA 1
ATOM 812 C C . ASN A 1 100 ? 0.154 5.477 9.376 1.00 82.44 100 ASN A C 1
ATOM 814 O O . ASN A 1 100 ? 0.423 6.617 9.752 1.00 82.44 100 ASN A O 1
ATOM 818 N N . SER A 1 101 ? -0.578 5.236 8.284 1.00 83.62 101 SER A N 1
ATOM 819 C CA . SER A 1 101 ? -1.186 6.287 7.466 1.00 83.62 101 SER A CA 1
ATOM 820 C C . SER A 1 101 ? -2.539 6.697 8.046 1.00 83.62 101 SER A C 1
ATOM 822 O O . SER A 1 101 ? -3.426 5.867 8.251 1.00 83.62 101 SER A O 1
ATOM 824 N N . LYS A 1 102 ? -2.698 8.001 8.294 1.00 83.31 102 LYS A N 1
ATOM 825 C CA . LYS A 1 102 ? -3.990 8.583 8.673 1.00 83.31 102 LYS A CA 1
ATOM 826 C C . LYS A 1 102 ? -4.977 8.560 7.512 1.00 83.31 102 LYS A C 1
ATOM 828 O O . LYS A 1 102 ? -6.136 8.252 7.743 1.00 83.31 102 LYS A O 1
ATOM 833 N N . ASP A 1 103 ? -4.504 8.788 6.291 1.00 82.44 103 ASP A N 1
ATOM 834 C CA . ASP A 1 103 ? -5.358 8.846 5.101 1.00 82.44 103 ASP A CA 1
ATOM 835 C C . ASP A 1 103 ? -6.067 7.509 4.876 1.00 82.44 103 ASP A C 1
ATOM 837 O O . ASP A 1 103 ? -7.274 7.458 4.652 1.00 82.44 103 ASP A O 1
ATOM 841 N N . VAL A 1 104 ? -5.338 6.398 5.043 1.00 82.50 104 VAL A N 1
ATOM 842 C CA . VAL A 1 104 ? -5.955 5.070 4.991 1.00 82.50 104 VAL A CA 1
ATOM 843 C C . VAL A 1 104 ? -6.922 4.877 6.151 1.00 82.50 104 VAL A C 1
ATOM 845 O O . VAL A 1 104 ? -8.004 4.356 5.929 1.00 82.50 104 VAL A O 1
ATOM 848 N N . CYS A 1 105 ? -6.590 5.310 7.368 1.00 83.31 105 CYS A N 1
ATOM 849 C CA . CYS A 1 105 ? -7.517 5.239 8.502 1.00 83.31 105 CYS A CA 1
ATOM 850 C C . CYS A 1 105 ? -8.841 5.972 8.207 1.00 83.31 105 CYS A C 1
ATOM 852 O O . CYS A 1 105 ? -9.913 5.419 8.448 1.00 83.31 105 CYS A O 1
ATOM 854 N N . GLU A 1 106 ? -8.780 7.160 7.603 1.00 81.81 106 GLU A N 1
ATOM 855 C CA . GLU A 1 106 ? -9.948 7.956 7.202 1.00 81.81 106 GLU A CA 1
ATOM 856 C C . GLU A 1 106 ? -10.831 7.236 6.172 1.00 81.81 106 GLU A C 1
ATOM 858 O O . GLU A 1 106 ? -12.058 7.310 6.261 1.00 81.81 106 GLU A O 1
ATOM 863 N N . LEU A 1 107 ? -10.258 6.439 5.263 1.00 80.69 107 LEU A N 1
ATOM 864 C CA . LEU A 1 107 ? -11.055 5.597 4.363 1.00 80.69 107 LEU A CA 1
ATOM 865 C C . LEU A 1 107 ? -11.910 4.555 5.102 1.00 80.69 107 LEU A C 1
ATOM 867 O O . LEU A 1 107 ? -13.024 4.248 4.666 1.00 80.69 107 LEU A O 1
ATOM 871 N N . PHE A 1 108 ? -11.398 4.002 6.207 1.00 77.75 108 PHE A N 1
ATOM 872 C CA . PHE A 1 108 ? -12.124 3.025 7.027 1.00 77.75 108 PHE A CA 1
ATOM 873 C C . PHE A 1 108 ? -13.163 3.685 7.940 1.00 77.75 108 PHE A C 1
ATOM 875 O O . PHE A 1 108 ? -14.157 3.044 8.260 1.00 77.75 108 PHE A O 1
ATOM 882 N N . VAL A 1 109 ? -12.945 4.934 8.359 1.00 72.56 109 VAL A N 1
ATOM 883 C CA . VAL A 1 109 ? -13.855 5.660 9.262 1.00 72.56 109 VAL A CA 1
ATOM 884 C C . VAL A 1 109 ? -14.979 6.368 8.500 1.00 72.56 109 VAL A C 1
ATOM 886 O O . VAL A 1 109 ? -16.139 6.252 8.883 1.00 72.56 109 VAL A O 1
ATOM 889 N N . GLU A 1 110 ? -14.654 7.094 7.427 1.00 67.69 110 GLU A N 1
ATOM 890 C CA . GLU A 1 110 ? -15.574 8.034 6.766 1.00 67.69 110 GLU A CA 1
ATOM 891 C C . GLU A 1 110 ? -15.683 7.791 5.249 1.00 67.69 110 GLU A C 1
ATOM 893 O O . GLU A 1 110 ? -16.777 7.842 4.680 1.00 67.69 110 GLU A O 1
ATOM 898 N N . GLY A 1 111 ? -14.572 7.455 4.583 1.00 59.62 111 GLY A N 1
ATOM 899 C CA . GLY A 1 111 ? -14.514 7.372 3.119 1.00 59.62 111 GLY A CA 1
ATOM 900 C C . GLY A 1 111 ? -15.367 6.259 2.498 1.00 59.62 111 GLY A C 1
ATOM 901 O O . GLY A 1 111 ? -15.998 6.474 1.464 1.00 59.62 111 GLY A O 1
ATOM 902 N N . SER A 1 112 ? -15.437 5.075 3.113 1.00 58.53 112 SER A N 1
ATOM 903 C CA . SER A 1 112 ? -16.145 3.920 2.529 1.00 58.53 112 SER A CA 1
ATOM 904 C C . SER A 1 112 ? -17.673 4.066 2.512 1.00 58.53 112 SER A C 1
ATOM 906 O O . SER A 1 112 ? -18.332 3.683 1.544 1.00 58.53 112 SER A O 1
ATOM 908 N N . HIS A 1 113 ? -18.247 4.675 3.551 1.00 58.91 113 HIS A N 1
ATOM 909 C CA . HIS A 1 113 ? -19.698 4.784 3.720 1.00 58.91 113 HIS A CA 1
ATOM 910 C C . HIS A 1 113 ? -20.345 5.859 2.839 1.00 58.91 113 HIS A C 1
ATOM 912 O O . HIS A 1 113 ? -21.510 5.718 2.466 1.00 58.91 113 HIS A O 1
ATOM 918 N N . HIS A 1 114 ? -19.601 6.910 2.486 1.00 58.38 114 HIS A N 1
ATOM 919 C CA . HIS A 1 114 ? -20.137 8.055 1.747 1.00 58.38 114 HIS A CA 1
ATOM 920 C C . HIS A 1 114 ? -19.722 8.106 0.268 1.00 58.38 114 HIS A C 1
ATOM 922 O O . HIS A 1 114 ? -20.375 8.804 -0.504 1.00 58.38 114 HIS A O 1
ATOM 928 N N . ARG A 1 115 ? -18.688 7.360 -0.157 1.00 60.41 115 ARG A N 1
ATOM 929 C CA . ARG A 1 115 ? -18.087 7.494 -1.503 1.00 60.41 115 ARG A CA 1
ATOM 930 C C . ARG A 1 115 ? -18.284 6.301 -2.442 1.00 60.41 115 ARG A C 1
ATOM 932 O O . ARG A 1 115 ? -17.519 6.142 -3.387 1.00 60.41 115 ARG A O 1
ATOM 939 N N . ASN A 1 116 ? -19.293 5.456 -2.201 1.00 73.06 116 ASN A N 1
ATOM 940 C CA . ASN A 1 116 ? -19.529 4.234 -2.991 1.00 73.06 116 ASN A CA 1
AT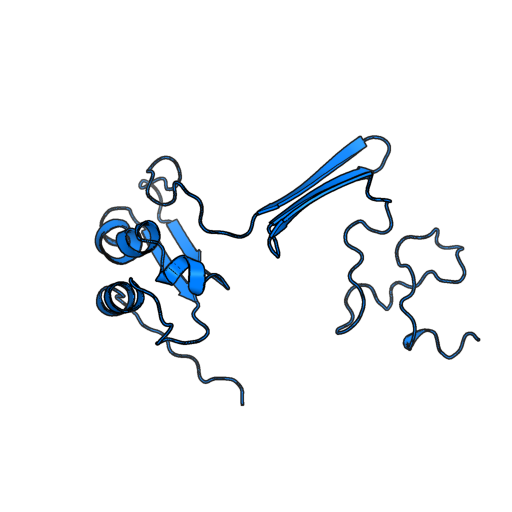OM 941 C C . ASN A 1 116 ? -18.238 3.394 -3.135 1.00 73.06 116 ASN A C 1
ATOM 943 O O . 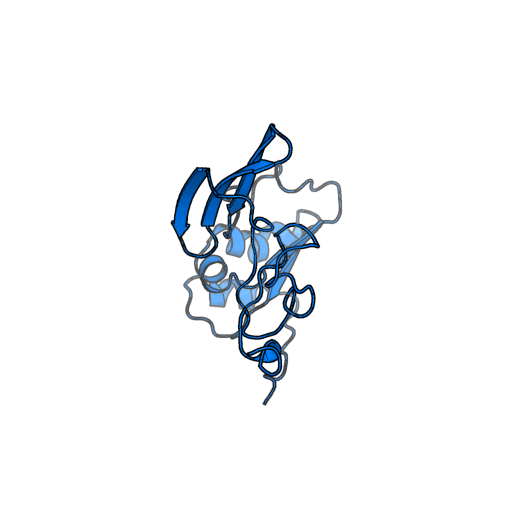ASN A 1 116 ? -17.875 2.920 -4.212 1.00 73.06 116 ASN A O 1
ATOM 947 N N . LEU A 1 117 ? -17.496 3.284 -2.032 1.00 78.75 117 LEU A N 1
ATOM 948 C CA . LEU A 1 117 ? -16.127 2.799 -2.016 1.00 78.75 117 LEU A CA 1
ATOM 949 C C . LEU A 1 117 ? -16.005 1.636 -1.037 1.00 78.75 117 LEU A C 1
ATOM 951 O O . LEU A 1 117 ? -16.265 1.770 0.153 1.00 78.75 117 LEU A O 1
ATOM 955 N N . SER A 1 118 ? -15.558 0.490 -1.534 1.00 83.38 118 SER A N 1
ATOM 956 C CA . SER A 1 118 ? -15.177 -0.653 -0.709 1.00 83.38 118 SER A CA 1
ATOM 957 C C . SER A 1 118 ? -13.664 -0.671 -0.527 1.00 83.38 118 SER A C 1
ATOM 959 O O . SER A 1 118 ? -12.922 -0.538 -1.499 1.00 83.38 118 SER A O 1
ATOM 961 N N . VAL A 1 119 ? -13.190 -0.862 0.703 1.00 84.00 1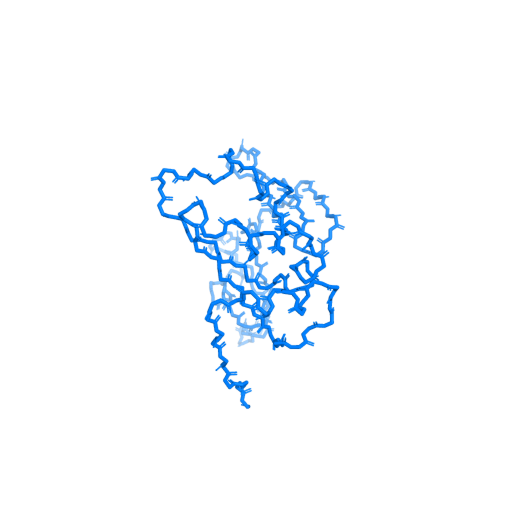19 VAL A N 1
ATOM 962 C CA . VAL A 1 119 ? -11.754 -0.949 1.008 1.00 84.00 119 VAL A CA 1
ATOM 963 C C . VAL A 1 119 ? -11.465 -2.274 1.700 1.00 84.00 119 VAL A C 1
ATOM 965 O O . VAL A 1 119 ? -12.062 -2.596 2.723 1.00 84.00 119 VAL A O 1
ATOM 968 N N . ALA A 1 120 ? -10.536 -3.046 1.140 1.00 86.62 120 ALA A N 1
ATOM 969 C CA . ALA A 1 120 ? -10.057 -4.303 1.696 1.00 86.62 120 ALA A CA 1
ATOM 970 C C . ALA A 1 120 ? -8.552 -4.206 1.959 1.00 86.62 120 ALA A C 1
ATOM 972 O O . ALA A 1 120 ? -7.772 -3.894 1.061 1.00 86.62 120 ALA A O 1
ATOM 973 N N . CYS A 1 121 ? -8.125 -4.500 3.187 1.00 85.75 121 CYS A N 1
ATOM 974 C CA . CYS A 1 121 ? -6.709 -4.551 3.539 1.00 85.75 121 CYS A CA 1
ATOM 975 C C . CYS A 1 121 ? -6.291 -5.983 3.873 1.00 85.75 121 CYS A C 1
ATOM 977 O O . CYS A 1 121 ? -6.901 -6.638 4.719 1.00 85.75 121 CYS A O 1
ATOM 979 N N . ILE A 1 122 ? -5.235 -6.460 3.213 1.00 86.62 122 ILE A N 1
ATOM 980 C CA . ILE A 1 122 ? -4.666 -7.786 3.437 1.00 86.62 122 ILE A CA 1
ATOM 981 C C . ILE A 1 122 ? -3.489 -7.647 4.401 1.00 86.62 122 ILE A C 1
ATOM 983 O O . ILE A 1 122 ? -2.461 -7.035 4.105 1.00 86.62 122 ILE A O 1
ATOM 987 N N . LEU A 1 123 ? -3.646 -8.236 5.585 1.00 83.62 123 LEU A N 1
ATOM 988 C CA . LEU A 1 123 ? -2.676 -8.167 6.670 1.00 83.62 123 LEU A CA 1
ATOM 989 C C . LEU A 1 123 ? -2.079 -9.554 6.940 1.00 83.62 123 LEU A C 1
ATOM 991 O O . LEU A 1 123 ? -2.798 -10.522 7.157 1.00 83.62 123 LEU A O 1
ATOM 995 N N . GLN A 1 124 ? -0.748 -9.645 7.016 1.00 82.56 124 GLN A N 1
ATOM 996 C CA . GLN A 1 124 ? -0.038 -10.844 7.500 1.00 82.56 124 GLN A CA 1
ATOM 997 C C . GLN A 1 124 ? -0.280 -11.130 8.997 1.00 82.56 124 GLN A C 1
ATOM 999 O O . GLN A 1 124 ? -0.089 -12.248 9.466 1.00 82.56 124 GLN A O 1
ATOM 1004 N N . ASN A 1 125 ? -0.648 -10.104 9.762 1.00 81.12 125 ASN A N 1
ATOM 1005 C CA . ASN A 1 125 ? -0.867 -10.128 11.198 1.00 81.12 125 ASN A CA 1
ATOM 1006 C C . ASN A 1 125 ? -1.979 -9.128 11.516 1.00 81.12 125 ASN A C 1
ATOM 1008 O O . ASN A 1 125 ? -1.798 -7.928 11.314 1.00 81.12 125 ASN A O 1
ATOM 1012 N N . ALA A 1 126 ? -3.096 -9.627 12.041 1.00 76.06 126 ALA A N 1
ATOM 1013 C CA . ALA A 1 126 ? -4.230 -8.805 12.453 1.00 76.06 126 ALA A CA 1
ATOM 1014 C C . ALA A 1 126 ? -3.878 -7.822 13.590 1.00 76.06 126 ALA A C 1
ATOM 1016 O O . ALA A 1 126 ? -4.517 -6.786 13.724 1.00 76.06 126 ALA A O 1
ATOM 1017 N N . PHE A 1 127 ? -2.833 -8.106 14.377 1.00 78.44 127 PHE A N 1
ATOM 1018 C CA . PHE A 1 127 ? -2.357 -7.270 15.487 1.00 78.44 127 PHE A CA 1
ATOM 1019 C C . PHE A 1 127 ? -1.044 -6.558 15.150 1.00 78.44 127 PHE A C 1
ATOM 1021 O O . PHE A 1 127 ? -0.095 -6.518 15.939 1.00 78.44 127 PHE A O 1
ATOM 1028 N N . SER A 1 128 ? -0.947 -6.036 13.932 1.00 74.75 128 SER A N 1
ATOM 1029 C CA . SER A 1 128 ? 0.195 -5.237 13.504 1.00 74.75 128 SER A CA 1
ATOM 1030 C C . SER A 1 128 ? 0.366 -4.000 14.391 1.00 74.75 128 SER A C 1
ATOM 1032 O O . SER A 1 128 ? -0.582 -3.249 14.604 1.00 74.75 128 SER A O 1
ATOM 1034 N N . LYS A 1 129 ? 1.587 -3.762 14.884 1.00 71.12 129 LYS A N 1
ATOM 1035 C CA . LYS A 1 129 ? 1.913 -2.565 15.669 1.00 71.12 129 LYS A CA 1
ATOM 1036 C C . LYS A 1 129 ? 1.918 -1.340 14.748 1.00 71.12 129 LYS A C 1
ATOM 1038 O O . LYS A 1 129 ? 2.866 -1.154 13.992 1.00 71.12 129 LYS A O 1
ATOM 1043 N N . GLY A 1 130 ? 0.875 -0.525 14.831 1.00 79.00 130 GLY A N 1
ATOM 1044 C CA . GLY A 1 130 ? 0.780 0.771 14.160 1.00 79.00 130 GLY A CA 1
ATOM 1045 C C . GLY A 1 130 ? -0.263 1.645 14.840 1.00 79.00 130 GLY A C 1
ATOM 1046 O O . GLY A 1 130 ? -1.200 1.124 15.455 1.00 79.00 130 GLY A O 1
ATOM 1047 N N . LYS A 1 131 ? -0.071 2.963 14.777 1.00 84.44 131 LYS A N 1
ATOM 1048 C CA . LYS A 1 131 ? -0.872 3.936 15.536 1.00 84.44 131 LYS A CA 1
ATOM 1049 C C . LYS A 1 131 ? -2.369 3.821 15.234 1.00 84.44 131 LYS A C 1
ATOM 1051 O O . LYS A 1 131 ? -3.180 3.890 16.151 1.00 84.44 131 LYS A O 1
ATOM 1056 N N . GLU A 1 132 ? -2.703 3.556 13.974 1.00 84.25 132 GLU A N 1
ATOM 1057 C CA . GLU A 1 132 ? -4.079 3.548 13.474 1.00 84.25 132 GLU A CA 1
ATOM 1058 C C . GLU A 1 132 ? -4.684 2.132 13.389 1.00 84.25 132 GLU A C 1
ATOM 1060 O O . GLU A 1 132 ? -5.881 1.970 13.160 1.00 84.25 132 GLU A O 1
ATOM 1065 N N . SER A 1 133 ? -3.887 1.086 13.648 1.00 83.00 133 SER A N 1
ATOM 1066 C CA . SER A 1 133 ? -4.300 -0.328 13.536 1.00 83.00 133 SER A CA 1
ATOM 1067 C C . SER A 1 133 ? -5.561 -0.674 14.340 1.00 83.00 133 SER A C 1
ATOM 1069 O O . SER A 1 133 ? -6.442 -1.391 13.858 1.00 83.00 133 SER A O 1
ATOM 1071 N N . ARG A 1 134 ? -5.674 -0.136 15.561 1.00 84.31 134 ARG A N 1
ATOM 1072 C CA . ARG A 1 134 ? -6.831 -0.342 16.439 1.00 84.31 134 ARG A CA 1
ATOM 1073 C C . ARG A 1 134 ? -8.083 0.316 15.866 1.00 84.31 134 ARG A C 1
ATOM 1075 O O . ARG A 1 134 ? -9.133 -0.317 15.837 1.00 84.31 134 ARG A O 1
ATOM 1082 N N . THR A 1 135 ? -7.966 1.561 15.417 1.00 85.69 135 THR A N 1
ATOM 1083 C CA . THR A 1 135 ? -9.075 2.331 14.846 1.00 85.69 135 THR A CA 1
ATOM 1084 C C . THR A 1 135 ? -9.588 1.670 13.572 1.00 85.69 135 THR A C 1
ATOM 1086 O O . THR A 1 135 ? -10.788 1.444 13.448 1.00 85.69 135 THR A O 1
ATOM 1089 N N . MET A 1 136 ? -8.688 1.258 12.675 1.00 85.00 136 MET A N 1
ATOM 1090 C CA . MET A 1 136 ? -9.046 0.524 11.458 1.00 85.00 136 MET A CA 1
ATOM 1091 C C . MET A 1 136 ? -9.788 -0.780 11.767 1.00 85.00 136 MET A C 1
ATOM 1093 O O . MET A 1 136 ? -10.804 -1.077 11.146 1.00 85.00 136 MET A O 1
ATOM 1097 N N . SER A 1 137 ? -9.313 -1.543 12.756 1.00 84.50 137 SER A N 1
ATOM 1098 C CA . SER A 1 137 ? -9.942 -2.813 13.140 1.00 84.50 137 SER A CA 1
ATOM 1099 C C . SER A 1 137 ? -11.343 -2.618 13.724 1.00 84.50 137 SER A C 1
ATOM 1101 O O . SER A 1 137 ? -12.226 -3.421 13.453 1.00 84.50 137 SER A O 1
ATOM 1103 N N . ILE A 1 138 ? -11.557 -1.557 14.511 1.00 85.12 138 ILE A N 1
ATOM 1104 C CA . ILE A 1 138 ? -12.863 -1.249 15.117 1.00 85.12 138 ILE A CA 1
ATOM 1105 C C . ILE A 1 138 ? -13.881 -0.796 14.063 1.00 85.12 138 ILE A C 1
ATOM 1107 O O . ILE A 1 138 ? -15.045 -1.166 14.158 1.00 85.12 138 ILE A O 1
ATOM 1111 N N . ASN A 1 139 ? -13.449 -0.015 13.070 1.00 83.81 139 ASN A N 1
ATOM 1112 C CA . ASN A 1 139 ? -14.330 0.503 12.017 1.00 83.81 139 ASN A CA 1
ATOM 1113 C C . ASN A 1 139 ? -14.502 -0.465 10.833 1.00 83.81 139 ASN A C 1
ATOM 1115 O O . ASN A 1 139 ? -15.309 -0.225 9.940 1.00 83.81 139 ASN A O 1
ATOM 1119 N N . SER A 1 140 ? -13.769 -1.580 10.812 1.00 83.81 140 SER A N 1
ATOM 1120 C CA . SER A 1 140 ? -13.933 -2.602 9.779 1.00 83.81 140 SER A CA 1
ATOM 1121 C C . SER A 1 140 ? -15.286 -3.298 9.925 1.00 83.81 140 SER A C 1
ATOM 1123 O O . SER A 1 140 ? -15.556 -3.943 10.935 1.00 83.81 140 SER A O 1
ATOM 1125 N N . GLN A 1 141 ? -16.114 -3.222 8.883 1.00 86.75 141 GLN A N 1
ATOM 1126 C CA . GLN A 1 141 ? -17.419 -3.898 8.846 1.00 86.75 141 GLN A CA 1
ATOM 1127 C C . GLN A 1 141 ? -17.280 -5.425 8.853 1.00 86.75 141 GLN A C 1
ATOM 1129 O O . GLN A 1 141 ? -18.084 -6.134 9.454 1.00 86.75 141 GLN A O 1
ATOM 1134 N N . TYR A 1 142 ? -16.243 -5.929 8.183 1.00 88.06 142 TYR A N 1
ATOM 1135 C CA . TYR A 1 142 ? -15.961 -7.351 8.064 1.00 88.06 142 TYR A CA 1
ATOM 1136 C C . TYR A 1 142 ? -14.485 -7.609 8.333 1.00 88.06 142 TYR A C 1
ATOM 1138 O O . TYR A 1 142 ? -13.613 -6.897 7.836 1.00 88.06 142 TYR A O 1
ATOM 1146 N N . ILE A 1 143 ? -14.206 -8.670 9.089 1.00 89.06 143 ILE A N 1
ATOM 1147 C CA . ILE A 1 143 ? -12.853 -9.172 9.323 1.00 89.06 143 ILE A CA 1
ATOM 1148 C C . ILE A 1 143 ? -12.832 -10.640 8.907 1.00 89.06 143 ILE A C 1
ATOM 1150 O O . ILE A 1 143 ? -13.551 -11.466 9.469 1.00 89.06 143 ILE A O 1
ATOM 1154 N N . VAL A 1 144 ? -11.993 -10.966 7.924 1.00 89.44 144 VAL A N 1
ATOM 1155 C CA . VAL A 1 144 ? -11.775 -12.339 7.455 1.00 89.44 144 VAL A CA 1
ATOM 1156 C C . VAL A 1 144 ? -10.408 -12.803 7.944 1.00 89.44 144 VAL A C 1
ATOM 1158 O O . VAL A 1 144 ? -9.384 -12.221 7.590 1.00 89.44 144 VAL A O 1
ATOM 1161 N N . LEU A 1 145 ? -10.385 -13.851 8.769 1.00 89.94 145 LEU A N 1
ATOM 1162 C CA . LEU A 1 145 ? -9.153 -14.417 9.317 1.00 89.94 145 LEU A CA 1
ATOM 1163 C C . LEU A 1 145 ? -8.792 -15.709 8.585 1.00 89.94 145 LEU A C 1
ATOM 1165 O O . LEU A 1 145 ? -9.550 -16.677 8.597 1.00 89.94 145 LEU A O 1
ATOM 1169 N N . PHE A 1 146 ? -7.602 -15.737 7.990 1.00 86.81 146 PHE A N 1
ATOM 1170 C CA . PHE A 1 146 ? -7.049 -16.937 7.371 1.00 86.81 146 PHE A CA 1
ATOM 1171 C C . PHE A 1 146 ? -6.149 -17.685 8.354 1.00 86.81 146 PHE A C 1
ATOM 1173 O O . PHE A 1 146 ? -5.353 -17.087 9.081 1.00 86.81 146 PHE A O 1
ATOM 1180 N N . LYS A 1 147 ? -6.238 -19.020 8.350 1.00 86.38 147 LYS A N 1
ATOM 1181 C CA . LYS A 1 147 ? -5.281 -19.864 9.067 1.00 86.38 147 LYS A CA 1
ATOM 1182 C C . LYS A 1 147 ? -3.921 -19.726 8.387 1.00 86.38 147 LYS A C 1
ATOM 1184 O O . LYS A 1 147 ? -3.807 -19.952 7.184 1.00 86.38 147 LYS A O 1
ATOM 1189 N N . LYS A 1 148 ? -2.887 -19.386 9.160 1.00 78.81 148 LYS A N 1
ATOM 1190 C CA . LYS A 1 148 ? -1.510 -19.380 8.660 1.00 78.81 148 LYS A CA 1
ATOM 1191 C C . LYS A 1 148 ? -1.182 -20.778 8.102 1.00 78.81 148 LYS A C 1
ATOM 1193 O O . LYS A 1 148 ? -1.373 -21.752 8.839 1.00 78.81 148 LYS A O 1
ATOM 1198 N N . PRO A 1 149 ? -0.719 -20.898 6.843 1.00 76.00 149 PRO A N 1
ATOM 1199 C CA . PRO A 1 149 ? -0.275 -22.180 6.314 1.00 76.00 149 PRO A CA 1
ATOM 1200 C C . PRO A 1 149 ? 0.871 -22.674 7.200 1.00 76.00 149 PRO A C 1
ATOM 1202 O O . PRO A 1 149 ? 1.823 -21.936 7.465 1.00 76.00 149 PRO A O 1
ATOM 1205 N N . THR A 1 150 ? 0.655 -23.854 7.776 1.00 56.34 150 THR A N 1
ATOM 1206 C CA . THR A 1 150 ? 1.576 -24.525 8.700 1.00 56.34 150 THR A CA 1
ATOM 1207 C C . THR A 1 150 ? 2.741 -25.102 7.916 1.00 56.34 150 THR A C 1
ATOM 1209 O O . THR A 1 150 ? 2.475 -25.604 6.802 1.00 56.34 150 THR A O 1
#

Organism: Mytilus edulis (NCBI:txid6550)

pLDDT: mean 73.89, std 11.65, range [47.44, 89.94]

Secondary structure (DSSP, 8-state):
--TTTTTS---TTS-TT-TT--STTTT-TTS---SSTTPPEEEEEEEETTEEEEEEEETTEEEEEEEE-S--TTTT-TTTS-TTS-EEEEE-S-HHHHTT-HHHHHIIIIIHHHTTEEEEE--S-TT---TTHHHHHHH-S---PPPPP-

Foldseek 3Di:
DPPCLVVDAAQCQDDPPDPRHDPPQQDDPPHDHPPPSPFDWPDKDDDDVQAIKTWTADPNDIDIDGGDDADPPVLVDCVVAVLVDQEEAEAPPHVARLLADPSNLCCLAPVVPRRSYHYHYDDPDLPDDGPSSVSSVVSDPDDDDDDDDD

Sequence (150 aa):
MMEDKHLFDALSATWFAHRLYSTLNKKGVRKDKDETHGIPIQEFVGLKSKMYSLIYEENKKLCEKKTAKGLPENLNDDSFIDSRYPSLIILDDLMRDVTNSKDVCELFVEGSHHRNLSVACILQNAFSKGKESRTMSINSQYIVLFKKPT

Radius of gyration: 21.83 Å; chains: 1; bounding box: 50×45×48 Å